Protein AF-A0A660P996-F1 (afdb_monomer_lite)

Secondary structure (DSSP, 8-state):
---HHHHHHTTHHHHHHHHHTT-SSHHHHHHHHT------HHHHHHHHHHHHHHHHHHHHSSPP--------HHHHHHHTSTT----HHHHHHHHHHHHHHHHHHHTTGGGGGGSHHHHHHH--

pLDDT: mean 94.69, std 3.51, range [71.38, 98.44]

Radius of gyration: 18.08 Å; chains: 1; bounding box: 42×37×46 Å

Sequence (124 aa):
MISQHTLEVLEFQKVINLIRGKCLTPFGKEEVDQIKPLYDNLVIKRRLNEVSEIKDIINFGDPFPLVRLDDCRESLEHSVVEGLFLDTKEIKPILELIKSSIDLNRFDKENRENFPNISEYLEK

Structure (mmCIF, N/CA/C/O backbone):
data_AF-A0A660P996-F1
#
_entry.id   AF-A0A660P996-F1
#
loop_
_atom_site.group_PDB
_atom_site.id
_atom_site.type_symbol
_atom_site.label_atom_id
_atom_site.label_alt_id
_atom_site.label_comp_id
_atom_site.label_asym_id
_atom_site.label_entity_id
_atom_site.label_seq_id
_atom_site.pdbx_PDB_ins_code
_atom_site.Cartn_x
_atom_site.Cartn_y
_atom_site.Cartn_z
_atom_site.occupancy
_atom_site.B_iso_or_equiv
_atom_site.auth_seq_id
_atom_site.auth_comp_id
_atom_site.auth_asym_id
_atom_site.auth_atom_id
_atom_site.pdbx_PDB_model_num
ATOM 1 N N . MET A 1 1 ? -15.773 -12.146 18.081 1.00 77.19 1 MET A N 1
ATOM 2 C CA . MET A 1 1 ? -15.692 -11.987 16.613 1.00 77.19 1 MET A CA 1
ATOM 3 C C . MET A 1 1 ? -16.916 -11.226 16.142 1.00 77.19 1 MET A C 1
ATOM 5 O O . MET A 1 1 ? -17.997 -11.492 16.653 1.00 77.19 1 MET A O 1
ATOM 9 N N . ILE A 1 2 ? -16.741 -10.268 15.232 1.00 88.50 2 ILE A N 1
ATOM 10 C CA . ILE A 1 2 ? -17.853 -9.546 14.600 1.00 88.50 2 ILE A CA 1
ATOM 11 C C . ILE A 1 2 ? -18.557 -10.510 13.641 1.00 88.50 2 ILE A C 1
ATOM 13 O O . ILE A 1 2 ? -17.894 -11.253 12.921 1.00 88.50 2 ILE A O 1
ATOM 17 N N . SER A 1 3 ? -19.890 -10.535 13.675 1.00 94.56 3 SER A N 1
ATOM 18 C CA . SER A 1 3 ? -20.675 -11.422 12.814 1.00 94.56 3 SER A CA 1
ATOM 19 C C . SER A 1 3 ? -20.747 -10.892 11.380 1.00 94.56 3 SER A C 1
ATOM 21 O O . SER A 1 3 ? -20.710 -9.680 11.164 1.00 94.56 3 SER A O 1
ATOM 23 N N . GLN A 1 4 ? -20.927 -11.793 10.412 1.00 93.19 4 GLN A N 1
ATOM 24 C CA . GLN A 1 4 ? -21.148 -11.415 9.014 1.00 93.19 4 GLN A CA 1
ATOM 25 C C . GLN A 1 4 ? -22.373 -10.498 8.862 1.00 93.19 4 GLN A C 1
ATOM 27 O O . GLN A 1 4 ? -22.293 -9.466 8.205 1.00 93.19 4 GLN A O 1
ATOM 32 N N . HIS A 1 5 ? -23.461 -10.806 9.576 1.00 95.81 5 HIS A N 1
ATOM 33 C CA . HIS A 1 5 ? -24.666 -9.976 9.603 1.00 95.81 5 HIS A CA 1
ATOM 34 C C . HIS A 1 5 ? -24.378 -8.541 10.075 1.00 95.81 5 HIS A C 1
ATOM 36 O O . HIS A 1 5 ? -24.889 -7.580 9.510 1.00 95.81 5 HIS A O 1
ATOM 42 N N . THR A 1 6 ? -23.513 -8.369 11.080 1.00 96.75 6 THR A N 1
ATOM 43 C CA . THR A 1 6 ? -23.100 -7.037 11.545 1.00 96.75 6 THR A CA 1
ATOM 44 C C . THR A 1 6 ? -22.360 -6.260 10.455 1.00 96.75 6 THR A C 1
ATOM 46 O O . THR A 1 6 ? -22.612 -5.069 10.290 1.00 96.75 6 THR A O 1
ATOM 49 N N . LEU A 1 7 ? -21.464 -6.910 9.703 1.00 96.50 7 LEU A N 1
ATOM 50 C CA . LEU A 1 7 ? -20.734 -6.263 8.605 1.00 96.50 7 LEU A CA 1
ATOM 51 C C . LEU A 1 7 ? -21.666 -5.850 7.462 1.00 96.50 7 LEU A C 1
ATOM 53 O O . LEU A 1 7 ? -21.476 -4.783 6.881 1.00 96.50 7 LEU A O 1
ATOM 57 N N . GLU A 1 8 ? -22.680 -6.662 7.168 1.00 96.06 8 GLU A N 1
ATOM 58 C CA . GLU A 1 8 ? -23.707 -6.357 6.167 1.00 96.06 8 GLU A CA 1
ATOM 59 C C . GLU A 1 8 ? -24.570 -5.164 6.585 1.00 96.06 8 GLU A C 1
ATOM 61 O O . GLU A 1 8 ? -24.714 -4.218 5.814 1.00 96.06 8 GLU A O 1
ATOM 66 N N . VAL A 1 9 ? -25.088 -5.170 7.820 1.00 97.44 9 VAL A N 1
ATOM 67 C CA . VAL A 1 9 ? -25.931 -4.085 8.357 1.00 97.44 9 VAL A CA 1
ATOM 68 C C . VAL A 1 9 ? -25.183 -2.752 8.401 1.00 97.44 9 VAL A C 1
ATOM 70 O O . VAL A 1 9 ? -25.775 -1.708 8.141 1.00 97.44 9 VAL A O 1
ATOM 73 N N . LEU A 1 10 ? -23.883 -2.776 8.702 1.00 97.12 10 LEU A N 1
ATOM 74 C CA . LEU A 1 10 ? -23.032 -1.581 8.704 1.00 97.12 10 LEU A CA 1
ATOM 7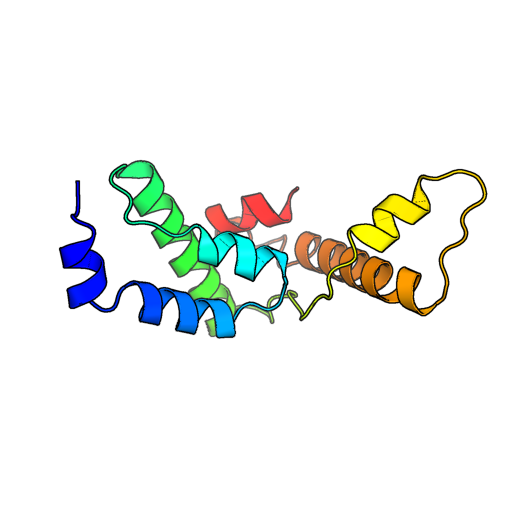5 C C . LEU A 1 10 ? -22.532 -1.183 7.306 1.00 97.12 10 LEU 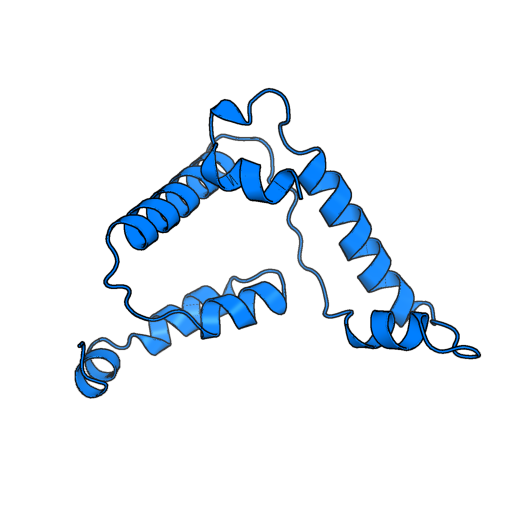A C 1
ATOM 77 O O . LEU A 1 10 ? -21.724 -0.262 7.196 1.00 97.12 10 LEU A O 1
ATOM 81 N N . GLU A 1 11 ? -22.963 -1.882 6.252 1.00 97.31 11 GLU A N 1
ATOM 82 C CA . GLU A 1 11 ? -22.487 -1.707 4.878 1.00 97.31 11 GLU A CA 1
ATOM 83 C C . GLU A 1 11 ? -20.946 -1.706 4.776 1.00 97.31 11 GLU A C 1
ATOM 85 O O . GLU A 1 11 ? -20.363 -0.981 3.968 1.00 97.31 11 GLU A O 1
ATOM 90 N N . PHE A 1 12 ? -20.249 -2.517 5.579 1.00 96.81 12 PHE A N 1
ATOM 91 C CA . PHE A 1 12 ? -18.784 -2.488 5.663 1.00 96.81 12 PHE A CA 1
ATOM 92 C C . PHE A 1 12 ? -18.125 -2.665 4.287 1.00 96.81 12 PHE A C 1
ATOM 94 O O . PHE A 1 12 ? -17.232 -1.904 3.914 1.00 96.81 12 PHE A O 1
ATOM 101 N N . GLN A 1 13 ? -18.634 -3.599 3.477 1.00 96.25 13 GLN A N 1
ATOM 102 C CA . GLN A 1 13 ? -18.119 -3.842 2.127 1.00 96.25 13 GLN A CA 1
ATOM 103 C C . GLN A 1 13 ? -18.242 -2.615 1.209 1.00 96.25 13 GLN A C 1
ATOM 105 O O . GLN A 1 13 ? -17.400 -2.401 0.339 1.00 96.25 13 GLN A O 1
ATOM 110 N N . LYS A 1 14 ? -19.259 -1.771 1.403 1.00 97.50 14 LYS A N 1
ATOM 111 C CA . LYS A 1 14 ? -19.427 -0.529 0.639 1.00 97.50 14 LYS A CA 1
ATOM 112 C C . LYS A 1 14 ? -18.303 0.455 0.947 1.00 97.50 14 LYS A C 1
ATOM 114 O O . LYS A 1 14 ? -17.776 1.070 0.023 1.00 97.50 14 LYS A O 1
ATOM 119 N N . VAL A 1 15 ? -17.896 0.559 2.214 1.00 97.31 15 VAL A N 1
ATOM 120 C CA . VAL A 1 15 ? -16.747 1.378 2.627 1.00 97.31 15 VAL A CA 1
ATOM 121 C C . VAL A 1 15 ? -15.464 0.864 1.975 1.00 97.31 15 VAL A C 1
ATOM 123 O O . VAL A 1 15 ? -14.738 1.651 1.369 1.00 97.31 15 VAL A O 1
ATOM 126 N N . ILE A 1 16 ? -15.226 -0.452 2.009 1.00 97.81 16 ILE A N 1
ATOM 127 C CA . ILE A 1 16 ? -14.067 -1.070 1.345 1.00 97.81 16 ILE A CA 1
ATOM 128 C C . ILE A 1 16 ? -14.065 -0.768 -0.159 1.00 97.81 16 ILE A C 1
ATOM 130 O O . ILE A 1 16 ? -13.058 -0.309 -0.693 1.00 97.81 16 ILE A O 1
ATOM 134 N N . ASN A 1 17 ? -15.209 -0.902 -0.834 1.00 98.00 17 ASN A N 1
ATOM 135 C CA . ASN A 1 17 ? -15.328 -0.617 -2.266 1.00 98.00 17 ASN A CA 1
ATOM 136 C C . ASN A 1 17 ? -15.054 0.860 -2.608 1.00 98.00 17 ASN A C 1
ATOM 138 O O . ASN A 1 17 ? -14.457 1.151 -3.649 1.00 98.00 17 ASN A O 1
ATOM 142 N N . LEU A 1 18 ? -15.458 1.797 -1.743 1.00 98.12 18 LEU A N 1
ATOM 143 C CA . LEU A 1 18 ? -15.152 3.221 -1.918 1.00 98.12 18 LEU A CA 1
ATOM 144 C C . LEU A 1 18 ? -13.647 3.485 -1.823 1.00 98.12 18 LEU A C 1
ATOM 146 O O . LEU A 1 18 ? -13.111 4.214 -2.660 1.00 98.12 18 LEU A O 1
ATOM 150 N N . ILE A 1 19 ? -12.966 2.871 -0.851 1.00 97.38 19 ILE A N 1
ATOM 151 C CA . ILE A 1 19 ? -11.509 2.980 -0.687 1.00 97.38 19 ILE A CA 1
ATOM 152 C C . ILE A 1 19 ? -10.800 2.344 -1.888 1.00 97.38 19 ILE A C 1
ATOM 154 O O . ILE A 1 19 ? -9.931 2.969 -2.494 1.00 97.38 19 ILE A O 1
ATOM 158 N N . ARG A 1 20 ? -11.236 1.153 -2.309 1.00 97.75 20 ARG A N 1
ATOM 159 C CA . ARG A 1 20 ? -10.705 0.424 -3.468 1.00 97.75 20 ARG A CA 1
ATOM 160 C C . ARG A 1 20 ? -10.746 1.257 -4.750 1.00 97.75 20 ARG A C 1
ATOM 162 O O . ARG A 1 20 ? -9.823 1.214 -5.563 1.00 97.75 20 ARG A O 1
ATOM 169 N N . GLY A 1 21 ? -11.803 2.051 -4.934 1.00 97.06 21 GLY A N 1
ATOM 170 C CA . GLY A 1 21 ? -11.941 2.976 -6.063 1.00 97.06 21 GLY A CA 1
ATOM 171 C C . GLY A 1 21 ? -10.914 4.117 -6.079 1.00 97.06 21 GLY A C 1
ATOM 172 O O . GLY A 1 21 ? -10.740 4.758 -7.116 1.00 97.06 21 GLY A O 1
ATOM 173 N N . LYS A 1 22 ? -10.227 4.373 -4.960 1.00 95.44 22 LYS A N 1
ATOM 174 C CA . LYS A 1 22 ? -9.175 5.393 -4.824 1.00 95.44 22 LYS A CA 1
ATOM 175 C C . LYS A 1 22 ? -7.759 4.839 -4.983 1.00 95.44 22 LYS A C 1
ATOM 177 O O . LYS A 1 22 ? -6.828 5.629 -5.110 1.00 95.44 22 LYS A O 1
ATOM 182 N N . CYS A 1 23 ? -7.582 3.520 -5.021 1.00 96.19 23 CYS A N 1
ATOM 183 C CA . CYS A 1 23 ? -6.271 2.904 -5.197 1.00 96.19 23 CYS A CA 1
ATOM 184 C C . CYS A 1 23 ? -5.657 3.250 -6.562 1.00 96.19 23 CYS A C 1
ATOM 186 O O . CYS A 1 23 ? -6.318 3.190 -7.607 1.00 96.19 23 CYS A O 1
ATOM 188 N N . LEU A 1 24 ? -4.363 3.571 -6.544 1.00 95.06 24 LEU A N 1
ATOM 189 C CA . LEU A 1 24 ? -3.585 3.915 -7.734 1.00 95.06 24 LEU A CA 1
ATOM 190 C C . LEU A 1 24 ? -3.052 2.682 -8.471 1.00 95.06 24 LEU A C 1
ATOM 192 O O . LEU A 1 24 ? -2.834 2.753 -9.676 1.00 95.06 24 LEU A O 1
ATOM 196 N N . THR A 1 25 ? -2.900 1.551 -7.782 1.00 95.00 25 THR A N 1
ATOM 197 C CA . THR A 1 25 ? -2.309 0.327 -8.337 1.00 95.00 25 THR A CA 1
ATOM 198 C C . THR A 1 25 ? -3.244 -0.877 -8.153 1.00 95.00 25 THR A C 1
ATOM 200 O O . THR A 1 25 ? -4.066 -0.876 -7.228 1.00 95.00 25 THR A O 1
ATOM 203 N N . PRO A 1 26 ? -3.150 -1.915 -9.008 1.00 94.56 26 PRO A N 1
ATOM 204 C CA . PRO A 1 26 ? -3.823 -3.200 -8.809 1.00 94.56 26 PRO A CA 1
ATOM 205 C C . PRO A 1 26 ? -3.488 -3.825 -7.453 1.00 94.56 26 PRO A C 1
ATOM 207 O O . PRO A 1 26 ? -4.398 -4.215 -6.731 1.00 94.56 26 PRO A O 1
ATOM 210 N N . PHE A 1 27 ? -2.213 -3.791 -7.055 1.00 91.81 27 PHE A N 1
ATOM 211 C CA . PHE A 1 27 ? -1.759 -4.291 -5.755 1.00 91.81 27 PHE A CA 1
ATOM 212 C C . PHE A 1 27 ? -2.444 -3.580 -4.580 1.00 91.81 27 PHE A C 1
ATOM 214 O O . PHE A 1 27 ? -2.936 -4.218 -3.657 1.00 91.81 27 PHE A O 1
ATOM 221 N N . GLY A 1 28 ? -2.580 -2.252 -4.644 1.00 94.81 28 GLY A N 1
ATOM 222 C CA . GLY A 1 28 ? -3.303 -1.500 -3.620 1.00 94.81 28 GLY A CA 1
ATOM 223 C C . GLY A 1 28 ? -4.784 -1.884 -3.528 1.00 94.81 28 GLY A C 1
ATOM 224 O O . GLY A 1 28 ? -5.352 -1.846 -2.440 1.00 94.81 28 GLY A O 1
ATOM 225 N N . LYS A 1 29 ? -5.415 -2.275 -4.645 1.00 97.19 29 LYS A N 1
ATOM 226 C CA . LYS A 1 29 ? -6.794 -2.792 -4.633 1.00 97.19 29 LYS A CA 1
ATOM 227 C C . LYS A 1 29 ? -6.858 -4.163 -3.969 1.00 97.19 29 LYS A C 1
ATOM 229 O O . LYS A 1 29 ? -7.737 -4.364 -3.142 1.00 97.19 29 LYS A O 1
ATOM 234 N N . GLU A 1 30 ? -5.927 -5.056 -4.303 1.00 97.00 30 GLU A N 1
ATOM 235 C CA . GLU A 1 30 ? -5.818 -6.386 -3.693 1.00 97.00 30 GLU A CA 1
ATOM 236 C C . GLU A 1 30 ? -5.632 -6.282 -2.170 1.00 97.00 30 GLU A C 1
ATOM 238 O O . GLU A 1 30 ? -6.346 -6.947 -1.426 1.00 97.00 30 GLU A O 1
ATOM 243 N N . GLU A 1 31 ? -4.769 -5.380 -1.694 1.00 95.94 31 GLU A N 1
ATOM 244 C CA . GLU A 1 31 ? -4.573 -5.125 -0.258 1.00 95.94 31 GLU A CA 1
ATOM 245 C C . GLU A 1 31 ? -5.838 -4.587 0.430 1.00 95.94 31 GLU A C 1
ATOM 247 O O . GLU A 1 31 ? -6.186 -5.012 1.535 1.00 95.94 31 GLU A O 1
ATOM 252 N N . VAL A 1 32 ? -6.563 -3.671 -0.224 1.00 97.50 32 VAL A N 1
ATOM 253 C CA . VAL A 1 32 ? -7.830 -3.135 0.302 1.00 97.50 32 VAL A CA 1
ATOM 254 C C . VAL A 1 32 ? -8.916 -4.209 0.360 1.00 97.50 32 VAL A C 1
ATOM 256 O O . VAL A 1 32 ? -9.6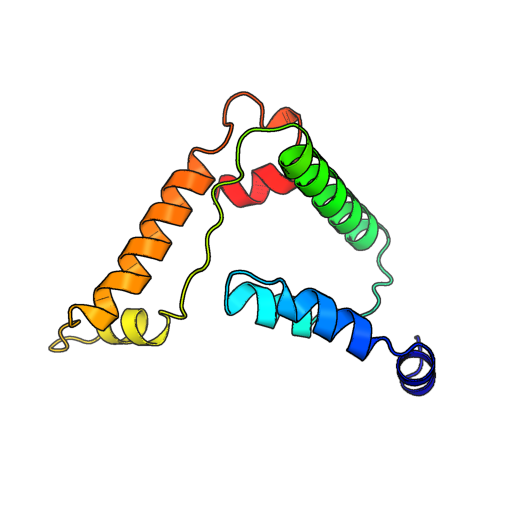67 -4.255 1.336 1.00 97.50 32 VAL A O 1
ATOM 259 N N . ASP A 1 33 ? -8.967 -5.103 -0.627 1.00 96.56 33 ASP A N 1
ATOM 260 C CA . ASP A 1 33 ? -9.928 -6.210 -0.680 1.00 96.56 33 ASP A CA 1
ATOM 261 C C . ASP A 1 33 ? -9.732 -7.204 0.489 1.00 96.56 33 ASP A C 1
ATOM 263 O O . ASP A 1 33 ? -10.678 -7.884 0.887 1.00 96.56 33 ASP A O 1
ATOM 267 N N . GLN A 1 34 ? -8.543 -7.238 1.105 1.00 96.31 34 GLN A N 1
ATOM 268 C CA . GLN A 1 34 ? -8.239 -8.063 2.284 1.00 96.31 34 GLN A CA 1
ATOM 269 C C . GLN A 1 34 ? -8.514 -7.371 3.631 1.00 96.31 34 GLN A C 1
ATOM 271 O O . GLN A 1 34 ? -8.303 -7.971 4.696 1.00 96.31 34 GLN A O 1
ATOM 276 N N . ILE A 1 35 ? -8.969 -6.111 3.634 1.00 95.19 35 ILE A N 1
ATOM 277 C CA . ILE A 1 35 ? -9.245 -5.381 4.875 1.00 95.19 35 ILE A CA 1
ATOM 278 C C . ILE A 1 35 ? -10.409 -6.037 5.622 1.00 95.19 35 ILE A C 1
ATOM 280 O O . ILE A 1 35 ? -11.534 -6.146 5.142 1.00 95.19 35 ILE A O 1
ATOM 284 N N . LYS A 1 36 ? -10.133 -6.392 6.875 1.00 94.19 36 LYS A N 1
ATOM 285 C CA . LYS A 1 36 ? -11.096 -6.924 7.838 1.00 94.19 36 LYS A CA 1
ATOM 286 C C . LYS A 1 36 ? -10.914 -6.241 9.191 1.00 94.19 36 LYS A C 1
ATOM 288 O O . LYS A 1 36 ? -9.818 -5.743 9.466 1.00 94.19 36 LYS A O 1
ATOM 293 N N . PRO A 1 37 ? -11.941 -6.229 10.059 1.00 94.69 37 PRO A N 1
ATOM 294 C CA . PRO A 1 37 ? -11.783 -5.739 11.420 1.00 94.69 37 PRO A CA 1
ATOM 295 C C . PRO A 1 37 ? -10.623 -6.440 12.132 1.00 94.69 37 PRO A C 1
ATOM 297 O O . PRO A 1 37 ? -10.532 -7.669 12.151 1.00 94.69 37 PRO A O 1
ATOM 300 N N . LEU A 1 38 ? -9.736 -5.637 12.711 1.00 95.12 38 LEU A N 1
ATOM 301 C CA . LEU A 1 38 ? -8.582 -6.102 13.469 1.00 95.12 38 LEU A CA 1
ATOM 302 C C . LEU A 1 38 ? -8.905 -6.094 14.965 1.00 95.12 38 LEU A C 1
ATOM 304 O O . LEU A 1 38 ? -9.742 -5.320 15.425 1.00 95.12 38 LEU A O 1
ATOM 308 N N . TYR A 1 39 ? -8.215 -6.946 15.721 1.00 95.12 39 TYR A N 1
ATOM 309 C CA . TYR A 1 39 ? -8.367 -7.050 17.179 1.00 95.12 39 TYR A CA 1
ATOM 310 C C . TYR A 1 39 ? -7.047 -6.868 17.931 1.00 95.12 39 TYR A C 1
ATOM 312 O O . TYR A 1 39 ? -7.054 -6.623 19.134 1.00 95.12 39 TYR A O 1
ATOM 320 N N . ASP A 1 40 ? -5.919 -6.970 17.228 1.00 97.38 40 ASP A N 1
ATOM 321 C CA . ASP A 1 40 ? -4.603 -6.740 17.806 1.00 97.38 40 ASP A CA 1
ATOM 322 C C . ASP A 1 40 ? -4.347 -5.233 17.940 1.00 97.38 40 ASP A C 1
ATOM 324 O O . ASP A 1 40 ? -4.299 -4.499 16.949 1.00 97.38 40 ASP A O 1
ATOM 328 N N . ASN A 1 41 ? -4.185 -4.770 19.181 1.00 97.69 41 ASN A N 1
ATOM 329 C CA . ASN A 1 41 ? -3.994 -3.356 19.487 1.00 97.69 41 ASN A CA 1
ATOM 330 C C . ASN A 1 41 ? -2.715 -2.774 18.869 1.00 97.69 41 ASN A C 1
ATOM 332 O O . ASN A 1 41 ? -2.730 -1.616 18.451 1.00 97.69 41 ASN A O 1
ATOM 336 N N . LEU A 1 42 ? -1.632 -3.552 18.809 1.00 97.94 42 LEU A N 1
ATOM 337 C CA . LEU A 1 42 ? -0.358 -3.098 18.254 1.00 97.94 42 LEU A CA 1
ATOM 338 C C . LEU A 1 42 ? -0.486 -2.900 16.744 1.00 97.94 42 LEU A C 1
ATOM 340 O O . LEU A 1 42 ? -0.101 -1.849 16.231 1.00 97.94 42 LEU A O 1
ATOM 344 N N . VAL A 1 43 ? -1.112 -3.856 16.049 1.00 97.00 43 VAL A N 1
ATOM 345 C CA . VAL A 1 43 ? -1.356 -3.755 14.600 1.00 97.00 43 VAL A CA 1
ATOM 346 C C . VAL A 1 43 ? -2.286 -2.583 14.281 1.00 97.00 43 VAL A C 1
ATOM 348 O O . VAL A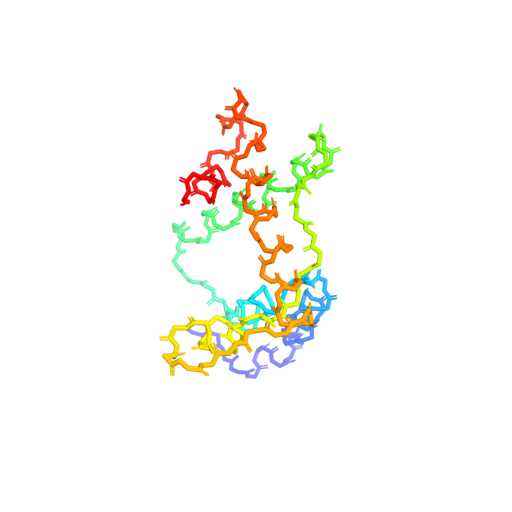 1 43 ? -2.017 -1.823 13.351 1.00 97.00 43 VAL A O 1
ATOM 351 N N . ILE A 1 44 ? -3.358 -2.398 15.062 1.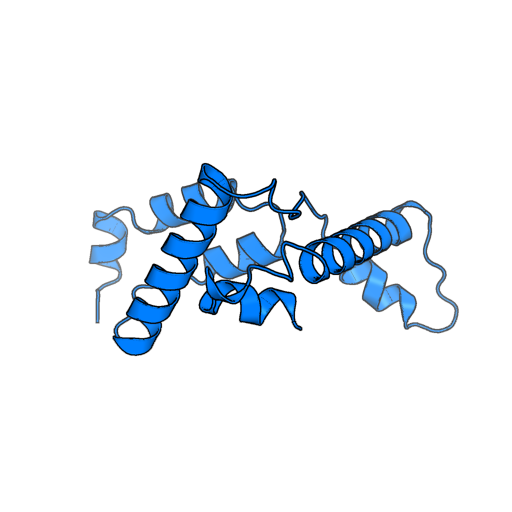00 97.56 44 ILE A N 1
ATOM 352 C CA . ILE A 1 44 ? -4.297 -1.281 14.878 1.00 97.56 44 ILE A CA 1
ATOM 353 C C . ILE A 1 44 ? -3.581 0.062 15.037 1.00 97.56 44 ILE A C 1
ATOM 355 O O . ILE A 1 44 ? -3.711 0.924 14.171 1.00 97.56 44 ILE A O 1
ATOM 359 N N . LYS A 1 45 ? -2.816 0.243 16.122 1.00 98.12 45 LYS A N 1
ATOM 360 C CA . LYS A 1 45 ? -2.078 1.490 16.371 1.00 98.12 45 LYS A CA 1
ATOM 361 C C . LYS A 1 45 ? -1.083 1.785 15.259 1.00 98.12 45 LYS A C 1
ATOM 363 O O . LYS A 1 45 ? -1.057 2.911 14.776 1.00 98.12 45 LYS A O 1
ATOM 368 N N . ARG A 1 46 ? -0.325 0.777 14.819 1.00 97.62 46 ARG A N 1
ATOM 369 C CA . ARG A 1 46 ? 0.628 0.931 13.717 1.00 97.62 46 ARG A CA 1
ATOM 370 C C . ARG A 1 46 ? -0.065 1.410 12.439 1.00 97.62 46 ARG A C 1
ATOM 372 O O . ARG A 1 46 ? 0.324 2.441 11.907 1.00 97.62 46 ARG A O 1
ATOM 379 N N . ARG A 1 47 ? -1.146 0.747 12.008 1.00 97.12 47 ARG A N 1
ATOM 380 C CA . ARG A 1 47 ? -1.890 1.151 10.798 1.00 97.12 47 ARG A CA 1
ATOM 381 C C . ARG A 1 47 ? -2.501 2.549 10.906 1.00 97.12 47 ARG A C 1
ATOM 383 O O . ARG A 1 47 ? -2.517 3.289 9.930 1.00 97.12 47 ARG A O 1
ATOM 390 N N . LEU A 1 48 ? -3.011 2.928 12.079 1.00 97.94 48 LEU A N 1
ATOM 391 C CA . LEU A 1 48 ? -3.543 4.279 12.300 1.00 97.94 48 LEU A CA 1
ATOM 392 C C . LEU A 1 48 ? -2.445 5.351 12.253 1.00 97.94 48 LEU A C 1
ATOM 394 O O . LEU A 1 48 ? -2.696 6.444 11.741 1.00 97.94 48 LEU A O 1
ATOM 398 N N . ASN A 1 49 ? -1.244 5.041 12.748 1.00 98.44 49 ASN A N 1
ATOM 399 C CA . ASN A 1 49 ? -0.088 5.928 12.639 1.00 98.44 49 ASN A CA 1
ATOM 400 C C . ASN A 1 49 ? 0.364 6.063 11.180 1.00 98.44 49 ASN A C 1
ATOM 402 O O . ASN A 1 49 ? 0.481 7.187 10.711 1.00 98.44 49 ASN A O 1
ATOM 406 N N . GLU A 1 50 ? 0.493 4.957 10.436 1.00 97.81 50 GLU A N 1
ATOM 407 C CA . GLU A 1 50 ? 0.805 4.968 8.993 1.00 97.81 50 GLU A CA 1
ATOM 408 C C . GLU A 1 50 ? -0.190 5.855 8.213 1.00 97.81 50 GLU A C 1
ATOM 410 O O . GLU A 1 50 ? 0.207 6.709 7.422 1.00 97.81 50 GLU A O 1
ATOM 415 N N . VAL A 1 51 ? -1.496 5.722 8.486 1.00 97.31 51 VAL A N 1
ATOM 416 C CA . VAL A 1 51 ? -2.540 6.565 7.869 1.00 97.31 51 VAL A CA 1
ATOM 417 C C . VAL A 1 51 ? -2.408 8.039 8.265 1.00 97.31 51 VAL A C 1
ATOM 419 O O . VAL A 1 51 ? -2.681 8.924 7.454 1.00 97.31 51 VAL A O 1
ATOM 422 N N . SER A 1 52 ? -2.027 8.323 9.508 1.00 98.38 52 SER A N 1
ATOM 423 C CA . SER A 1 52 ? -1.859 9.702 9.978 1.00 98.38 52 SER A CA 1
ATOM 424 C C . SER A 1 52 ? -0.640 10.356 9.329 1.00 98.38 52 SER A C 1
ATOM 426 O O . SER A 1 52 ? -0.768 11.454 8.796 1.00 98.38 52 SER A O 1
ATOM 428 N N . GLU A 1 53 ? 0.484 9.644 9.272 1.00 98.00 53 GLU A N 1
ATOM 429 C CA . GLU A 1 53 ? 1.720 10.093 8.629 1.00 98.00 53 GLU A CA 1
ATOM 430 C C . GLU A 1 53 ? 1.519 10.362 7.136 1.00 98.00 53 GLU A C 1
ATOM 432 O O . GLU A 1 53 ? 1.862 11.442 6.661 1.00 98.00 53 GLU A O 1
ATOM 437 N N . ILE A 1 54 ? 0.899 9.439 6.386 1.00 96.94 54 ILE A N 1
ATOM 438 C CA . ILE A 1 54 ? 0.686 9.659 4.946 1.00 96.94 54 ILE A CA 1
ATOM 439 C C . ILE A 1 54 ? -0.277 10.820 4.680 1.00 96.94 54 ILE A C 1
ATOM 441 O O . ILE A 1 54 ? -0.120 11.549 3.704 1.00 96.94 54 ILE A O 1
ATOM 445 N N . LYS A 1 55 ? -1.265 11.031 5.556 1.00 97.50 55 LYS A N 1
ATOM 446 C CA . LYS A 1 55 ? -2.168 12.182 5.471 1.00 97.50 55 LYS A CA 1
ATOM 447 C C . LYS A 1 55 ? -1.406 13.489 5.700 1.00 97.50 55 LYS A C 1
ATOM 449 O O . LYS A 1 55 ? -1.671 14.461 4.996 1.00 97.50 55 LYS A O 1
ATOM 454 N N . ASP A 1 56 ? -0.480 13.518 6.650 1.00 97.44 56 ASP A N 1
ATOM 455 C CA . ASP A 1 56 ? 0.331 14.703 6.925 1.00 97.44 56 ASP A CA 1
ATOM 456 C C . ASP A 1 56 ? 1.318 14.976 5.780 1.00 97.44 56 ASP A C 1
ATOM 458 O O . ASP A 1 56 ? 1.408 16.118 5.331 1.00 97.44 56 ASP A O 1
ATOM 462 N N . ILE A 1 57 ? 1.934 13.933 5.207 1.00 96.94 57 ILE A N 1
ATOM 463 C CA . ILE A 1 57 ? 2.728 14.031 3.970 1.00 96.94 57 ILE A CA 1
ATOM 464 C C . ILE A 1 57 ? 1.895 14.654 2.840 1.00 96.94 57 ILE A C 1
ATOM 466 O O . ILE A 1 57 ? 2.335 15.607 2.209 1.00 96.94 57 ILE A O 1
ATOM 470 N N . ILE A 1 58 ? 0.675 14.161 2.602 1.00 95.12 58 ILE A N 1
ATOM 471 C CA . ILE A 1 58 ? -0.191 14.658 1.517 1.00 95.12 58 ILE A CA 1
ATOM 472 C C . ILE A 1 58 ? -0.622 16.116 1.739 1.00 95.12 58 ILE A C 1
ATOM 474 O O . ILE A 1 58 ? -0.771 16.862 0.773 1.00 95.12 58 ILE A O 1
ATOM 478 N N . ASN A 1 59 ? -0.870 16.517 2.987 1.00 96.12 59 ASN A N 1
ATOM 479 C CA . ASN A 1 59 ? -1.390 17.850 3.294 1.00 96.12 59 ASN A CA 1
ATOM 480 C C . ASN A 1 59 ? -0.301 18.921 3.405 1.00 96.12 59 ASN A C 1
ATOM 482 O O . ASN A 1 59 ? -0.579 20.087 3.121 1.00 96.12 59 ASN A O 1
ATOM 486 N N . PHE A 1 60 ? 0.890 18.550 3.878 1.00 95.06 60 PHE A N 1
ATOM 487 C CA . PHE A 1 60 ? 1.918 19.506 4.297 1.00 95.06 60 PHE A CA 1
ATOM 488 C C . PHE A 1 60 ? 3.299 19.248 3.688 1.00 95.06 60 PHE A C 1
ATOM 490 O O . PHE A 1 60 ? 4.133 20.150 3.722 1.00 95.06 60 PHE A O 1
ATOM 497 N N . GLY A 1 61 ? 3.553 18.045 3.170 1.00 92.50 61 GLY A N 1
ATOM 498 C CA . GLY A 1 61 ? 4.832 17.666 2.578 1.00 92.50 61 GLY A CA 1
ATOM 499 C C . GLY A 1 61 ? 4.920 17.945 1.079 1.00 92.50 61 GLY A C 1
ATOM 500 O O . GLY A 1 61 ? 4.008 18.494 0.453 1.00 92.50 61 GLY A O 1
ATOM 501 N N . ASP A 1 62 ? 6.041 17.525 0.497 1.00 93.38 62 ASP A N 1
ATOM 502 C CA . ASP A 1 62 ? 6.214 17.500 -0.952 1.00 93.38 62 ASP A CA 1
ATOM 503 C C . ASP A 1 62 ? 5.264 16.486 -1.615 1.00 93.38 62 ASP A C 1
ATOM 505 O O . ASP A 1 62 ? 4.838 15.513 -0.979 1.00 93.38 62 ASP A O 1
ATOM 509 N N . PRO A 1 63 ? 4.945 16.654 -2.914 1.00 94.19 63 PRO A N 1
ATOM 510 C CA . PRO A 1 63 ? 4.107 15.710 -3.641 1.00 94.19 63 PRO A CA 1
ATOM 511 C C . PRO A 1 63 ? 4.622 14.270 -3.526 1.00 94.19 63 PRO A C 1
ATOM 513 O O . PRO A 1 63 ? 5.703 13.939 -4.014 1.00 94.19 63 PRO A O 1
ATOM 516 N N . PHE A 1 64 ? 3.821 13.402 -2.904 1.00 95.44 64 PHE A N 1
ATOM 517 C CA . PHE A 1 64 ? 4.192 12.004 -2.715 1.00 95.44 64 PHE A CA 1
ATOM 518 C C . PHE A 1 64 ? 4.300 11.282 -4.074 1.00 95.44 64 PHE A C 1
ATOM 520 O O . PHE A 1 64 ? 3.327 11.286 -4.838 1.00 95.44 64 PHE A O 1
ATOM 527 N N . PRO A 1 65 ? 5.437 10.639 -4.403 1.00 94.12 65 PRO A N 1
ATOM 528 C CA . PRO A 1 65 ? 5.736 10.164 -5.754 1.00 94.12 65 PRO A CA 1
ATOM 529 C C . PRO A 1 65 ? 5.131 8.784 -6.050 1.00 94.12 65 PRO A C 1
ATOM 531 O O . PRO A 1 65 ? 5.777 7.906 -6.619 1.00 94.12 65 PRO A O 1
ATOM 534 N N . LEU A 1 66 ? 3.868 8.578 -5.674 1.00 90.19 66 LEU A N 1
ATOM 535 C CA . LEU A 1 66 ? 3.102 7.397 -6.054 1.00 90.19 66 LEU A CA 1
ATOM 536 C C . LEU A 1 66 ? 2.114 7.766 -7.158 1.00 90.19 66 LEU A C 1
ATOM 538 O O . LEU A 1 66 ? 1.214 8.584 -6.971 1.00 90.19 66 LEU A O 1
ATOM 542 N N . VAL A 1 67 ? 2.271 7.129 -8.312 1.00 90.19 67 VAL A N 1
ATOM 543 C CA . VAL A 1 67 ? 1.426 7.350 -9.488 1.00 90.19 67 VAL A CA 1
ATOM 544 C C . VAL A 1 67 ? 0.559 6.127 -9.768 1.00 90.19 67 VAL A C 1
ATOM 546 O O . VAL A 1 67 ? 0.698 5.075 -9.142 1.00 90.19 67 VAL A O 1
ATOM 549 N N . ARG A 1 68 ? -0.376 6.269 -10.711 1.00 93.50 68 ARG A N 1
ATOM 550 C CA . ARG A 1 68 ? -1.125 5.124 -11.229 1.00 93.50 68 ARG A CA 1
ATOM 551 C C . ARG A 1 68 ? -0.155 4.191 -11.952 1.00 93.50 68 ARG A C 1
ATOM 553 O O . ARG A 1 68 ? 0.544 4.647 -12.848 1.00 93.50 68 ARG A O 1
ATOM 560 N N . LEU A 1 69 ? -0.148 2.920 -11.566 1.00 94.56 69 LEU A N 1
ATOM 561 C CA . LEU A 1 69 ? 0.671 1.877 -12.184 1.00 94.56 69 LEU A CA 1
ATOM 562 C C . LEU A 1 69 ? -0.237 0.755 -12.671 1.00 94.56 69 LEU A C 1
ATOM 564 O O . LEU A 1 69 ? -1.160 0.359 -11.953 1.00 94.56 69 LEU A O 1
ATOM 568 N N . ASP A 1 70 ? 0.034 0.261 -13.873 1.00 93.12 70 ASP A N 1
ATOM 569 C CA . ASP A 1 70 ? -0.647 -0.899 -14.441 1.00 93.12 70 ASP A CA 1
ATOM 570 C C . ASP A 1 70 ? -0.045 -2.208 -13.906 1.00 93.12 70 ASP A C 1
ATOM 572 O O . ASP A 1 70 ? 1.061 -2.233 -13.364 1.00 93.12 70 ASP A O 1
ATOM 576 N N . ASP A 1 71 ? -0.795 -3.306 -14.025 1.00 94.19 71 ASP A N 1
ATOM 577 C CA . ASP A 1 71 ? -0.293 -4.627 -13.646 1.00 94.19 71 ASP A CA 1
ATOM 578 C C . ASP A 1 71 ? 0.740 -5.096 -14.671 1.00 94.19 71 ASP A C 1
ATOM 580 O O . ASP A 1 71 ? 0.439 -5.189 -15.860 1.00 94.19 71 ASP A O 1
ATOM 584 N N . CYS A 1 72 ? 1.954 -5.386 -14.212 1.00 94.50 72 CYS A N 1
ATOM 585 C CA . CYS A 1 72 ? 3.044 -5.862 -15.056 1.00 94.50 72 CYS A CA 1
ATOM 586 C C . CYS A 1 72 ? 3.562 -7.243 -14.636 1.00 94.50 72 CYS A C 1
ATOM 588 O O . CYS A 1 72 ? 4.653 -7.624 -15.059 1.00 94.50 72 CYS A O 1
ATOM 590 N N . ARG A 1 73 ? 2.830 -7.982 -13.786 1.00 93.94 73 ARG A N 1
ATOM 591 C CA . ARG A 1 73 ? 3.254 -9.312 -13.309 1.00 93.94 73 ARG A CA 1
ATOM 592 C C . ARG A 1 73 ? 3.485 -10.283 -14.464 1.00 93.94 73 ARG A C 1
ATOM 594 O O . ARG A 1 73 ? 4.545 -10.890 -14.524 1.00 93.94 73 ARG A O 1
ATOM 601 N N . GLU A 1 74 ? 2.558 -10.336 -15.417 1.00 92.62 74 GLU A N 1
ATOM 602 C CA . GLU A 1 74 ? 2.680 -11.167 -16.623 1.00 92.62 74 GLU A CA 1
ATOM 603 C C . GLU A 1 74 ? 3.909 -10.771 -17.461 1.00 92.62 74 GLU A C 1
ATOM 605 O O . GLU A 1 74 ? 4.722 -11.620 -17.814 1.00 92.62 74 GLU A O 1
ATOM 610 N N . SER A 1 75 ? 4.132 -9.468 -17.680 1.00 93.81 75 SER A N 1
ATOM 611 C CA . SER A 1 75 ? 5.329 -8.975 -18.377 1.00 93.81 75 SER A CA 1
ATOM 612 C C . SER A 1 75 ? 6.630 -9.360 -17.657 1.00 93.81 75 SER A C 1
ATOM 614 O O . SER A 1 75 ? 7.634 -9.675 -18.294 1.00 93.81 75 SER A O 1
ATOM 616 N N . LEU A 1 76 ? 6.646 -9.338 -16.320 1.00 92.94 76 LEU A N 1
ATOM 617 C CA . LEU A 1 76 ? 7.801 -9.776 -15.530 1.00 92.94 76 LEU A CA 1
ATOM 618 C C . LEU A 1 76 ? 8.017 -11.291 -15.642 1.00 92.94 76 LEU A C 1
ATOM 620 O O . LEU A 1 76 ? 9.161 -11.724 -15.774 1.00 92.94 76 LEU A O 1
ATOM 624 N N . GLU A 1 77 ? 6.951 -12.089 -15.650 1.00 92.50 77 GLU A N 1
ATOM 625 C CA . GLU A 1 77 ? 7.027 -13.535 -15.887 1.00 92.50 77 GLU A CA 1
ATOM 626 C C . GLU A 1 77 ? 7.563 -13.846 -17.291 1.00 92.50 77 GLU A C 1
ATOM 628 O O . GLU A 1 77 ? 8.451 -14.683 -17.436 1.00 92.50 77 GLU A O 1
ATOM 633 N N . HIS A 1 78 ? 7.121 -13.124 -18.321 1.00 92.12 78 HIS A N 1
ATOM 634 C CA . HIS A 1 78 ? 7.664 -13.265 -19.674 1.00 92.12 78 HIS A CA 1
ATOM 635 C C . HIS A 1 78 ? 9.156 -12.924 -19.738 1.00 92.12 78 HIS A C 1
ATOM 637 O O . HIS A 1 78 ? 9.912 -13.603 -20.429 1.00 92.12 78 HIS A O 1
ATOM 643 N N . SER A 1 79 ? 9.600 -11.916 -18.979 1.00 90.56 79 SER A N 1
ATOM 644 C CA . SER A 1 79 ? 10.995 -11.452 -18.988 1.00 90.56 79 SER A CA 1
ATOM 645 C C . SER A 1 79 ? 12.018 -12.500 -18.533 1.00 90.56 79 SER A C 1
ATOM 647 O O . SER A 1 79 ? 13.194 -12.391 -18.881 1.00 90.56 79 SER A O 1
ATOM 649 N N . VAL A 1 80 ? 11.589 -13.506 -17.759 1.00 92.62 80 VAL A N 1
ATOM 650 C CA . VAL A 1 80 ? 12.472 -14.559 -17.230 1.00 92.62 80 VAL A CA 1
ATOM 651 C C . VAL A 1 80 ? 12.484 -15.826 -18.088 1.00 92.62 80 VAL A C 1
ATOM 653 O O . VAL A 1 80 ? 13.304 -16.713 -17.850 1.00 92.62 80 VAL A O 1
ATOM 656 N N . VAL A 1 81 ? 11.595 -15.935 -19.079 1.00 92.81 81 VAL A N 1
ATOM 657 C CA . VAL A 1 81 ? 11.512 -17.099 -19.967 1.00 92.81 81 VAL A CA 1
ATOM 658 C C . VAL A 1 81 ? 12.478 -16.922 -21.133 1.00 92.81 81 VAL A C 1
ATOM 660 O O . VAL A 1 81 ? 12.356 -16.003 -21.941 1.00 92.81 81 VAL A O 1
ATOM 663 N N . GLU A 1 82 ? 13.434 -17.841 -21.249 1.00 91.44 82 GLU A N 1
ATOM 664 C CA . GLU A 1 82 ? 1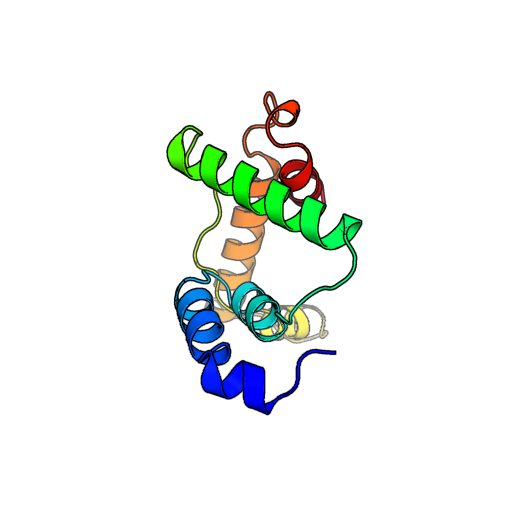4.402 -17.831 -22.342 1.00 91.44 82 GLU A CA 1
ATOM 665 C C . GLU A 1 82 ? 13.702 -17.916 -23.710 1.00 91.44 82 GLU A C 1
ATOM 667 O O . GLU A 1 82 ? 12.849 -18.771 -23.946 1.00 91.44 82 GLU A O 1
ATOM 672 N N . GLY A 1 83 ? 14.074 -17.016 -24.623 1.00 89.25 83 GLY A N 1
ATOM 673 C CA . GLY A 1 83 ? 13.508 -16.945 -25.972 1.00 89.25 83 GLY A CA 1
ATOM 674 C C . GLY A 1 83 ? 12.225 -16.115 -26.099 1.00 89.25 83 GLY A C 1
ATOM 675 O O . GLY A 1 83 ? 11.789 -15.893 -27.231 1.00 89.25 83 GLY A O 1
ATOM 676 N N . LEU A 1 84 ? 11.650 -15.616 -24.996 1.00 89.12 84 LEU A N 1
ATOM 677 C CA . LEU A 1 84 ? 10.603 -14.591 -25.039 1.00 89.12 84 LEU A CA 1
ATOM 678 C C . LEU A 1 84 ? 11.217 -13.186 -25.038 1.00 89.12 84 LEU A C 1
ATOM 680 O O . LEU A 1 84 ? 12.206 -12.907 -24.362 1.00 89.12 84 LEU A O 1
ATOM 684 N N . PHE A 1 85 ? 10.611 -12.293 -25.817 1.00 89.19 85 PHE A N 1
ATOM 685 C CA . PHE A 1 85 ? 10.991 -10.887 -25.897 1.00 89.19 85 PHE A CA 1
ATOM 686 C C . PHE A 1 85 ? 9.798 -10.037 -25.492 1.00 89.19 85 PHE A C 1
ATOM 688 O O . PHE A 1 85 ? 8.699 -10.262 -25.990 1.00 89.19 85 PHE A O 1
ATOM 695 N N . LEU A 1 86 ? 10.040 -9.046 -24.637 1.00 93.00 86 LEU A N 1
ATOM 696 C CA . LEU A 1 86 ? 9.017 -8.078 -24.267 1.00 93.00 86 LEU A CA 1
ATOM 697 C C . LEU A 1 86 ? 8.826 -7.055 -25.382 1.00 93.00 86 LEU A C 1
ATOM 699 O O . LEU A 1 86 ? 9.798 -6.465 -25.872 1.00 93.00 86 LEU A O 1
ATOM 703 N N . ASP A 1 87 ? 7.577 -6.797 -25.746 1.00 92.69 87 ASP A N 1
ATOM 704 C CA . ASP A 1 87 ? 7.249 -5.706 -26.652 1.00 92.69 87 ASP A CA 1
ATOM 705 C C . ASP A 1 87 ? 7.197 -4.344 -25.924 1.00 92.69 87 ASP A C 1
ATOM 707 O O . ASP A 1 87 ? 7.364 -4.215 -24.709 1.00 92.69 87 ASP A O 1
ATOM 711 N N . THR A 1 88 ? 6.970 -3.263 -26.674 1.00 90.81 88 THR A N 1
ATOM 712 C CA . THR A 1 88 ? 6.906 -1.911 -26.092 1.00 90.81 88 THR A CA 1
ATOM 713 C C . THR A 1 88 ? 5.765 -1.736 -25.079 1.00 90.81 88 THR A C 1
ATOM 715 O O . THR A 1 88 ? 5.898 -0.939 -24.146 1.00 90.81 88 THR A O 1
ATOM 718 N N . LYS A 1 89 ? 4.643 -2.443 -25.252 1.00 91.88 89 LYS A N 1
ATOM 719 C CA . LYS A 1 89 ? 3.496 -2.383 -24.336 1.00 91.88 89 LYS A CA 1
ATOM 720 C C . LYS A 1 89 ? 3.788 -3.135 -23.044 1.00 91.88 89 LYS A C 1
ATOM 722 O O . LYS A 1 89 ? 3.329 -2.689 -22.000 1.00 91.88 89 LYS A O 1
ATOM 727 N N . GLU A 1 90 ? 4.575 -4.203 -23.103 1.00 92.69 90 GLU A N 1
ATOM 728 C CA . GLU A 1 90 ? 5.007 -4.969 -21.932 1.00 92.69 90 GLU A CA 1
ATOM 729 C C . GLU A 1 90 ? 6.118 -4.256 -21.145 1.00 92.69 90 GLU A C 1
ATOM 731 O O . GLU A 1 90 ? 6.097 -4.253 -19.913 1.00 92.69 90 GLU A O 1
ATOM 736 N N . ILE A 1 91 ? 7.057 -3.596 -21.835 1.00 94.06 91 ILE A N 1
ATOM 737 C CA . ILE A 1 91 ? 8.185 -2.883 -21.204 1.00 94.06 91 ILE A CA 1
ATOM 738 C C . ILE A 1 91 ? 7.728 -1.615 -20.475 1.00 94.06 91 ILE A C 1
ATOM 740 O O . ILE A 1 91 ? 8.286 -1.258 -19.434 1.00 94.06 91 ILE A O 1
ATOM 744 N N . LYS A 1 92 ? 6.743 -0.892 -21.016 1.00 93.94 92 LYS A N 1
ATOM 745 C CA . LYS A 1 92 ? 6.357 0.421 -20.484 1.00 93.94 92 LYS A CA 1
ATOM 746 C C . LYS A 1 92 ? 5.874 0.366 -19.016 1.00 93.94 92 LYS A C 1
ATOM 748 O O . LYS A 1 92 ? 6.417 1.142 -18.230 1.00 93.94 92 LYS A O 1
ATOM 753 N N . PRO A 1 93 ? 4.947 -0.526 -18.612 1.00 93.69 93 PRO A N 1
ATOM 754 C CA . PRO A 1 93 ? 4.532 -0.664 -17.213 1.00 93.69 93 PRO A CA 1
ATOM 755 C C . PRO A 1 93 ? 5.688 -1.012 -16.268 1.00 93.69 93 PRO A C 1
ATOM 757 O O . PRO A 1 93 ? 5.763 -0.483 -15.161 1.00 93.69 93 PRO A O 1
ATOM 760 N N . ILE A 1 94 ? 6.638 -1.840 -16.722 1.00 94.38 94 ILE A N 1
ATOM 761 C CA . ILE A 1 94 ? 7.843 -2.180 -15.949 1.00 94.38 94 ILE A CA 1
ATOM 762 C C . ILE A 1 94 ? 8.703 -0.930 -15.730 1.00 94.38 94 ILE A C 1
ATOM 764 O O . ILE A 1 94 ? 9.163 -0.669 -14.619 1.00 94.38 94 ILE A O 1
ATOM 768 N N . LEU A 1 95 ? 8.906 -0.123 -16.775 1.00 94.69 95 LEU A N 1
ATOM 769 C CA . LEU A 1 95 ? 9.656 1.128 -16.669 1.00 94.69 95 LEU A CA 1
ATOM 770 C C . LEU A 1 95 ? 8.987 2.119 -15.706 1.00 94.69 95 LEU A C 1
ATOM 772 O O . LEU A 1 95 ? 9.684 2.785 -14.940 1.00 94.69 95 LEU A O 1
ATOM 776 N N . GLU A 1 96 ? 7.661 2.245 -15.759 1.00 94.38 96 GLU A N 1
ATOM 777 C CA . GLU A 1 96 ? 6.894 3.109 -14.855 1.00 94.38 96 GLU A CA 1
ATOM 778 C C . GLU A 1 96 ? 7.024 2.643 -13.403 1.00 94.38 96 GLU A C 1
ATOM 780 O O . GLU A 1 96 ? 7.339 3.463 -12.540 1.00 94.38 96 GLU A O 1
ATOM 785 N N . LEU A 1 97 ? 6.910 1.334 -13.153 1.00 94.25 97 LEU A N 1
ATOM 786 C CA . LEU A 1 97 ? 7.144 0.741 -11.837 1.00 94.25 97 LEU A CA 1
ATOM 787 C C . LEU A 1 97 ? 8.548 1.075 -11.312 1.00 94.25 97 LEU A C 1
ATOM 789 O O . LEU A 1 97 ? 8.674 1.596 -10.206 1.00 94.25 97 LEU A O 1
ATOM 793 N N . ILE A 1 98 ? 9.596 0.844 -12.114 1.00 94.12 98 ILE A N 1
ATOM 794 C CA . ILE A 1 98 ? 10.990 1.115 -11.719 1.00 94.12 98 ILE A CA 1
ATOM 795 C C . ILE A 1 98 ? 11.192 2.596 -11.384 1.00 94.12 98 ILE A C 1
ATOM 797 O O . ILE A 1 98 ? 11.818 2.922 -10.374 1.00 94.12 98 ILE A O 1
ATOM 801 N N . LYS A 1 99 ? 10.666 3.505 -12.213 1.00 95.31 99 LYS A N 1
ATOM 802 C CA . LYS A 1 99 ? 10.762 4.950 -11.964 1.00 95.31 99 LYS A CA 1
ATOM 803 C C . LYS A 1 99 ? 10.079 5.330 -10.655 1.00 95.31 99 LYS A C 1
ATOM 805 O O . LYS A 1 99 ? 10.708 5.981 -9.827 1.00 95.31 99 LYS A O 1
ATOM 810 N N . SER A 1 100 ? 8.853 4.857 -10.432 1.00 94.62 100 SER A N 1
ATOM 811 C CA . SER A 1 100 ? 8.136 5.100 -9.180 1.00 94.62 100 SER A CA 1
ATOM 812 C C . SER A 1 100 ? 8.875 4.547 -7.967 1.00 94.62 100 SER A C 1
ATOM 814 O O . SER A 1 100 ? 8.954 5.237 -6.958 1.00 94.62 100 SER A O 1
ATOM 816 N N . SER A 1 101 ? 9.478 3.359 -8.054 1.00 93.81 101 SER A N 1
ATOM 817 C CA . SER A 1 101 ? 10.300 2.813 -6.967 1.00 93.81 101 SER A CA 1
ATOM 818 C C . SER A 1 101 ? 11.515 3.691 -6.657 1.00 93.81 101 SER A C 1
ATOM 820 O O . SER A 1 101 ? 11.810 3.938 -5.488 1.00 93.81 101 SER A O 1
ATOM 822 N N . ILE A 1 102 ? 12.206 4.205 -7.680 1.00 95.50 102 ILE A N 1
ATOM 823 C CA . ILE A 1 102 ? 13.346 5.117 -7.495 1.00 95.50 102 ILE A CA 1
ATOM 824 C C . ILE A 1 102 ? 12.896 6.429 -6.846 1.00 95.50 102 ILE A C 1
ATOM 826 O O . ILE A 1 102 ? 13.560 6.913 -5.926 1.00 95.50 102 ILE A O 1
ATOM 830 N N . ASP A 1 103 ? 11.784 6.999 -7.306 1.00 96.06 103 ASP A N 1
ATOM 831 C CA . ASP A 1 103 ? 11.271 8.268 -6.791 1.00 96.06 103 ASP A CA 1
ATOM 832 C C . ASP A 1 103 ? 10.772 8.118 -5.344 1.00 96.06 103 ASP A C 1
ATOM 834 O O . ASP A 1 103 ? 11.134 8.926 -4.489 1.00 96.06 103 ASP A O 1
ATOM 838 N N . LEU A 1 104 ? 10.053 7.033 -5.028 1.00 95.69 104 LEU A N 1
ATOM 839 C CA . LEU A 1 104 ? 9.670 6.662 -3.659 1.00 95.69 104 LEU A CA 1
ATOM 840 C C . LEU A 1 104 ? 10.901 6.479 -2.763 1.00 95.69 104 LEU A C 1
ATOM 842 O O . LEU A 1 104 ? 10.956 7.038 -1.668 1.00 95.69 104 LEU A O 1
ATOM 846 N N . ASN A 1 105 ? 11.934 5.769 -3.231 1.00 95.62 105 ASN A N 1
ATOM 847 C CA . ASN A 1 105 ? 13.162 5.604 -2.454 1.00 95.62 105 ASN A CA 1
ATOM 848 C C . ASN A 1 105 ? 13.880 6.932 -2.209 1.00 95.62 105 ASN A C 1
ATOM 850 O O . ASN A 1 105 ? 14.571 7.064 -1.203 1.00 95.62 105 ASN A O 1
ATOM 854 N N . ARG A 1 106 ? 13.758 7.914 -3.102 1.00 95.69 106 ARG A N 1
ATOM 855 C CA . ARG A 1 106 ? 14.369 9.243 -2.949 1.00 95.69 106 ARG A CA 1
ATOM 856 C C . ARG A 1 106 ? 13.521 10.210 -2.143 1.00 95.69 106 ARG A C 1
ATOM 858 O O . ARG A 1 106 ? 14.076 11.199 -1.670 1.00 95.69 106 ARG A O 1
ATOM 865 N N . PHE A 1 107 ? 12.236 9.915 -1.973 1.00 97.12 107 PHE A N 1
ATOM 866 C CA . PHE A 1 107 ? 11.303 10.790 -1.290 1.00 97.12 107 PHE A CA 1
ATOM 867 C C . PHE A 1 107 ? 11.802 11.148 0.109 1.00 97.12 107 PHE A C 1
ATOM 869 O O . PHE A 1 107 ? 12.059 10.264 0.940 1.00 97.12 107 PHE A O 1
ATOM 876 N N . ASP A 1 108 ? 11.966 12.458 0.288 1.00 95.00 108 ASP A N 1
ATOM 877 C CA . ASP A 1 108 ? 12.149 13.168 1.545 1.00 95.00 108 ASP A CA 1
ATOM 878 C C . ASP A 1 108 ? 13.105 12.484 2.542 1.00 95.00 108 ASP A C 1
ATOM 880 O O . ASP A 1 108 ? 12.803 12.300 3.719 1.00 95.00 108 ASP A O 1
ATOM 884 N N . LYS A 1 109 ? 14.275 12.044 2.042 1.00 94.94 109 LYS A N 1
ATOM 885 C CA . LYS A 1 109 ? 15.273 11.280 2.817 1.00 94.94 109 LYS A CA 1
ATOM 886 C C . LYS A 1 109 ? 15.723 11.983 4.095 1.00 94.94 109 LYS A C 1
ATOM 888 O O . LYS A 1 109 ? 15.985 11.306 5.083 1.00 94.94 109 LYS A O 1
ATOM 893 N N . GLU A 1 110 ? 15.827 13.306 4.059 1.00 94.06 110 GLU A N 1
ATOM 894 C CA . GLU A 1 110 ? 16.330 14.107 5.177 1.00 94.06 110 GLU A CA 1
ATOM 895 C C . GLU A 1 110 ? 15.308 14.229 6.315 1.00 94.06 110 GLU A C 1
ATOM 897 O O . GLU A 1 110 ? 15.713 14.375 7.463 1.00 94.06 110 GLU A O 1
ATOM 902 N N . ASN A 1 111 ? 14.007 14.092 6.028 1.00 94.81 111 ASN A N 1
ATOM 903 C CA . ASN A 1 111 ? 12.936 14.290 7.007 1.00 94.81 111 ASN A CA 1
ATOM 904 C C . ASN A 1 111 ? 12.166 13.002 7.353 1.00 94.81 111 ASN A C 1
ATOM 906 O O . ASN A 1 111 ? 11.107 13.069 7.976 1.00 94.81 111 ASN A O 1
ATOM 910 N N . ARG A 1 112 ? 12.691 11.817 7.004 1.00 94.81 112 ARG A N 1
ATOM 911 C CA . ARG A 1 112 ? 12.046 10.511 7.276 1.00 94.81 112 ARG A CA 1
ATOM 912 C C . ARG A 1 112 ? 11.753 10.233 8.741 1.00 94.81 112 ARG A C 1
ATOM 914 O O . ARG A 1 112 ? 10.854 9.454 9.044 1.00 94.81 112 ARG A O 1
ATOM 921 N N . GLU A 1 113 ? 12.486 10.873 9.645 1.00 95.38 113 GLU A N 1
ATOM 922 C CA . GLU A 1 113 ? 12.221 10.804 11.082 1.00 95.38 113 GLU A CA 1
ATOM 923 C C . GLU A 1 113 ? 10.844 11.365 11.472 1.00 95.38 113 GLU A C 1
ATOM 925 O O . GLU A 1 113 ? 10.302 10.973 12.504 1.00 95.38 113 GLU A O 1
ATOM 930 N N . ASN A 1 114 ? 10.244 12.215 10.630 1.00 95.25 114 ASN A N 1
ATOM 931 C CA . ASN A 1 114 ? 8.910 12.776 10.846 1.00 95.25 114 ASN A CA 1
ATOM 932 C C . ASN A 1 114 ? 7.776 11.811 10.462 1.00 95.25 114 ASN A C 1
ATOM 934 O O . ASN A 1 114 ? 6.632 12.029 10.856 1.00 95.25 114 ASN A O 1
ATOM 938 N N . PHE A 1 115 ? 8.072 10.749 9.707 1.00 97.00 115 PHE A N 1
ATOM 939 C CA . PHE A 1 115 ? 7.107 9.727 9.285 1.00 97.00 115 PHE A CA 1
ATOM 940 C C . PHE A 1 115 ? 7.718 8.317 9.396 1.00 97.00 115 PHE A C 1
ATOM 942 O O . PHE A 1 115 ? 7.883 7.608 8.398 1.00 97.00 115 PHE A O 1
ATOM 949 N N . PRO A 1 116 ? 8.096 7.895 10.616 1.00 96.50 116 PRO A N 1
ATOM 950 C CA . PRO A 1 116 ? 8.902 6.699 10.830 1.00 96.50 116 PRO A CA 1
ATOM 951 C C . PRO A 1 116 ? 8.211 5.393 10.415 1.00 96.50 116 PRO A C 1
ATOM 953 O O . PRO A 1 116 ? 8.900 4.424 10.119 1.00 96.50 116 PRO A O 1
ATOM 956 N N . ASN A 1 117 ? 6.874 5.324 10.388 1.00 97.25 117 ASN A N 1
ATOM 957 C CA . ASN A 1 117 ? 6.186 4.104 9.956 1.00 97.25 117 ASN A CA 1
ATOM 958 C C . ASN A 1 117 ? 6.107 4.025 8.424 1.00 97.25 117 ASN A C 1
ATOM 960 O O . ASN A 1 117 ? 6.244 2.940 7.857 1.00 97.25 117 ASN A O 1
ATOM 964 N N . ILE A 1 118 ? 5.908 5.158 7.744 1.00 96.75 118 ILE A N 1
ATOM 965 C CA . ILE A 1 118 ? 5.927 5.227 6.276 1.00 96.75 118 ILE A CA 1
ATOM 966 C C . ILE A 1 118 ? 7.348 5.056 5.726 1.00 96.75 118 ILE A C 1
ATOM 968 O O . ILE A 1 118 ? 7.520 4.404 4.693 1.00 96.75 118 ILE A O 1
ATOM 972 N N . SER A 1 119 ? 8.371 5.577 6.408 1.00 96.00 119 SER A N 1
ATOM 973 C CA . SER A 1 119 ? 9.764 5.483 5.955 1.00 96.00 119 SER A CA 1
ATOM 974 C C . SER A 1 119 ? 10.253 4.036 5.810 1.00 96.00 119 SER A C 1
ATOM 976 O O . SER A 1 119 ? 10.962 3.744 4.846 1.00 96.00 119 SER A O 1
ATOM 978 N N . GLU A 1 120 ? 9.778 3.107 6.650 1.00 95.56 120 GLU A N 1
ATOM 979 C CA . GLU A 1 120 ? 10.068 1.666 6.543 1.00 95.56 120 GLU A CA 1
ATOM 980 C C . GLU A 1 120 ? 9.681 1.059 5.176 1.00 95.56 120 GLU A C 1
ATOM 982 O O . GLU A 1 120 ? 10.245 0.042 4.763 1.00 95.56 120 GLU A O 1
ATOM 987 N N . TYR A 1 121 ? 8.714 1.648 4.463 1.00 93.88 121 TYR A N 1
ATOM 988 C CA . TYR A 1 121 ? 8.309 1.200 3.124 1.00 93.88 121 TYR A CA 1
ATOM 989 C C . TYR A 1 121 ? 9.152 1.823 2.005 1.00 93.88 121 TYR A C 1
ATOM 991 O O . TYR A 1 121 ? 9.204 1.264 0.914 1.00 93.88 121 TYR A O 1
ATOM 999 N N . LEU A 1 122 ? 9.812 2.957 2.258 1.00 94.12 122 LEU A N 1
ATOM 1000 C CA . LEU A 1 122 ? 10.626 3.680 1.271 1.00 94.12 122 LEU A CA 1
ATOM 1001 C C . LEU A 1 122 ? 12.085 3.197 1.229 1.00 94.12 122 LEU A C 1
ATOM 1003 O O . LEU A 1 122 ? 12.852 3.591 0.349 1.00 94.12 122 LEU A O 1
ATOM 1007 N N . GLU A 1 123 ? 12.495 2.401 2.214 1.00 86.81 123 GLU A N 1
ATOM 1008 C CA . GLU A 1 123 ? 13.858 1.874 2.358 1.00 86.81 123 GLU A CA 1
ATOM 1009 C C . GLU A 1 123 ? 14.045 0.465 1.789 1.00 86.81 123 GLU A C 1
ATOM 1011 O O . GLU A 1 123 ? 15.185 0.022 1.652 1.00 86.81 123 GLU A O 1
ATOM 1016 N N . LYS A 1 124 ? 12.946 -0.216 1.459 1.00 71.38 124 LYS A N 1
ATOM 1017 C CA . LYS A 1 124 ? 12.948 -1.542 0.828 1.00 71.38 124 LYS A CA 1
ATOM 1018 C C . LYS A 1 124 ? 13.256 -1.446 -0.661 1.00 71.38 124 LYS A C 1
ATOM 1020 O O . LYS A 1 124 ? 13.929 -2.378 -1.150 1.00 71.38 124 LYS A O 1
#

Foldseek 3Di:
DDDPVNCVVVVVVVVLVVVLVVDLEPVSNVVSVPDDDDDDPVVVVLVVLLVVLVVCCVPPNDPQLDHRAYDQPVLVVQVPDPPGDDDPVNVPSVVSVVVSLVSLLVPPVVCCVSRVSSVVVSPD